Protein AF-A0A139CH80-F1 (afdb_monomer_lite)

pLDDT: mean 78.28, std 16.42, range [38.94, 92.12]

Sequence (93 aa):
MSEELEEECAVEQSLSVEKEMDVEGSHIMYRQKTDKGTRTLDYDYKRCIGCGLCVRICPTEALEAGPIHEIATGMDAPPVMLDLDKCTFCSMC

Radius of gyration: 15.89 Å; chains: 1; bounding box: 37×41×37 Å

Foldseek 3Di:
DDDDDDDDPPDDDDWPWDWDWDDDPQWIWIWIQTPVGIAIDIGRQVPDPLPCPCCVQQPQSQKDADPPVVVVVPDPDGRMDGHRVSDPSPPRD

Secondary structure (DSSP, 8-state):
-----------------EEEEEEETTEEEEEEEETTEEEEEEEETTT-----HHHHH-TT--EEE--HHHHTTT----SEEE-TTT----S--

Structure (mmCIF, N/CA/C/O backbone):
data_AF-A0A139CH80-F1
#
_entry.id   AF-A0A139CH80-F1
#
loop_
_atom_site.group_PDB
_atom_site.id
_atom_site.type_symbol
_atom_site.label_atom_id
_atom_site.label_alt_id
_atom_site.label_comp_id
_atom_site.label_asym_id
_atom_site.label_entity_id
_atom_site.label_seq_id
_atom_site.pdbx_PDB_ins_code
_atom_site.Cartn_x
_atom_site.Cartn_y
_atom_site.Cartn_z
_atom_site.occupancy
_atom_site.B_iso_or_equiv
_atom_site.auth_seq_id
_atom_site.auth_comp_id
_atom_site.auth_asym_id
_atom_site.auth_atom_id
_atom_site.pdbx_PDB_model_num
ATOM 1 N N . MET A 1 1 ? -20.334 32.625 -12.971 1.00 40.56 1 MET A N 1
ATOM 2 C CA . MET A 1 1 ? -18.886 32.575 -12.712 1.00 40.56 1 MET A CA 1
ATOM 3 C C . MET A 1 1 ? -18.747 32.311 -11.216 1.00 40.56 1 MET A C 1
ATOM 5 O O . MET A 1 1 ? -18.648 33.273 -10.467 1.00 40.56 1 MET A O 1
ATOM 9 N N . SER A 1 2 ? -18.948 31.076 -10.751 1.00 45.94 2 SER A N 1
ATOM 10 C CA . SER A 1 2 ? -18.742 29.794 -11.461 1.00 45.94 2 SER A CA 1
ATOM 11 C C . SER A 1 2 ? -17.279 29.623 -11.895 1.00 45.94 2 SER A C 1
ATOM 13 O O . SER A 1 2 ? -16.717 30.583 -12.418 1.00 45.94 2 SER A O 1
ATOM 15 N N . GLU A 1 3 ? -16.600 28.491 -11.688 1.00 52.03 3 GLU A N 1
ATOM 16 C CA . GLU A 1 3 ? -17.039 27.176 -11.184 1.00 52.03 3 GLU A CA 1
ATOM 17 C C . GLU A 1 3 ? -16.042 26.612 -10.125 1.00 52.03 3 GLU A C 1
ATOM 19 O O . GLU A 1 3 ? -14.865 26.489 -10.443 1.00 52.03 3 GLU A O 1
ATOM 24 N N . GLU A 1 4 ? -16.385 26.161 -8.904 1.00 46.47 4 GLU A N 1
ATOM 25 C CA . GLU A 1 4 ? -17.251 26.780 -7.872 1.00 46.47 4 GLU A CA 1
ATOM 26 C C . GLU A 1 4 ? -16.646 26.538 -6.436 1.00 46.47 4 GLU A C 1
ATOM 28 O O . GLU A 1 4 ? -15.982 27.443 -5.934 1.00 46.47 4 GLU A O 1
ATOM 33 N N . LEU A 1 5 ? -16.778 25.351 -5.790 1.00 52.84 5 LEU A N 1
ATOM 34 C CA . LEU A 1 5 ? -16.086 24.918 -4.538 1.00 52.84 5 LEU A CA 1
ATOM 35 C C . LEU A 1 5 ? -15.815 23.393 -4.542 1.00 52.84 5 LEU A C 1
ATOM 37 O O . LEU A 1 5 ? -16.761 22.625 -4.684 1.00 52.84 5 LEU A O 1
ATOM 41 N N . GLU A 1 6 ? -14.577 22.945 -4.295 1.00 46.50 6 GLU A N 1
ATOM 42 C CA . GLU A 1 6 ? -14.277 21.524 -4.020 1.00 46.50 6 GLU A CA 1
ATOM 43 C C . GLU A 1 6 ? -14.307 21.243 -2.507 1.00 46.50 6 GLU A C 1
ATOM 45 O O . GLU A 1 6 ? -13.294 21.132 -1.814 1.00 46.50 6 GLU A O 1
ATOM 50 N N . GLU A 1 7 ? -15.537 21.105 -2.009 1.00 50.34 7 GLU A N 1
ATOM 51 C CA . GLU A 1 7 ? -15.882 19.982 -1.127 1.00 50.34 7 GLU A CA 1
ATOM 52 C C . GLU A 1 7 ? -15.408 18.675 -1.831 1.00 50.34 7 GLU A C 1
ATOM 54 O O . GLU A 1 7 ? -15.392 18.607 -3.054 1.00 50.34 7 GLU A O 1
ATOM 59 N N . GLU A 1 8 ? -14.930 17.619 -1.171 1.00 41.41 8 GLU A N 1
ATOM 60 C CA . GLU A 1 8 ? -15.527 16.969 -0.006 1.00 41.41 8 GLU A CA 1
ATOM 61 C C . GLU A 1 8 ? -14.464 16.427 0.975 1.00 41.41 8 GLU A C 1
ATOM 63 O O . GLU A 1 8 ? -13.664 15.546 0.655 1.00 41.41 8 GLU A O 1
ATOM 68 N N . CYS A 1 9 ? -14.503 16.887 2.231 1.00 38.94 9 CYS A N 1
ATOM 69 C CA . CYS A 1 9 ? -13.730 16.301 3.331 1.00 38.94 9 CYS A CA 1
ATOM 70 C C . CYS A 1 9 ? -14.420 15.018 3.837 1.00 38.94 9 CYS A C 1
ATOM 72 O O . CYS A 1 9 ? -15.090 15.009 4.871 1.00 38.94 9 CYS A O 1
ATOM 74 N N . ALA A 1 10 ? -14.313 13.930 3.074 1.00 45.47 10 ALA A N 1
ATOM 75 C CA . ALA A 1 10 ? -15.109 12.723 3.282 1.00 45.47 1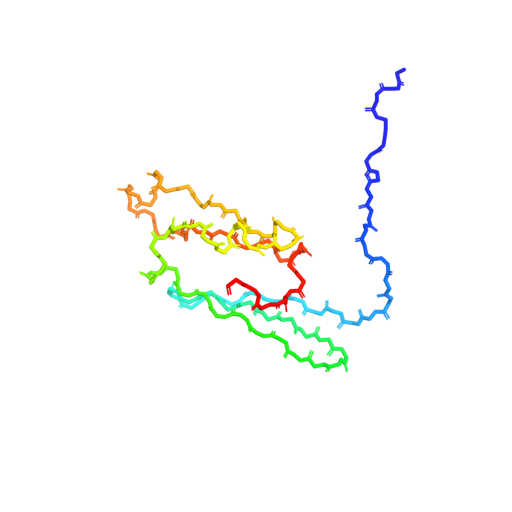0 ALA A CA 1
ATOM 76 C C . ALA A 1 10 ? -14.405 11.622 4.105 1.00 45.47 10 ALA A C 1
ATOM 78 O O . ALA A 1 10 ? -14.146 10.554 3.567 1.00 45.47 10 ALA A O 1
ATOM 79 N N . VAL A 1 11 ? -14.177 11.843 5.412 1.00 42.25 11 VAL A N 1
ATOM 80 C CA . VAL A 1 11 ? -14.466 10.854 6.489 1.00 42.25 11 VAL A CA 1
ATOM 81 C C . VAL A 1 11 ? -14.648 11.597 7.826 1.00 42.25 11 VAL A C 1
ATOM 83 O O . VAL A 1 11 ? -13.710 11.736 8.611 1.00 42.25 11 VAL A O 1
ATOM 86 N N . GLU A 1 12 ? -15.873 12.013 8.154 1.00 50.75 12 GLU A N 1
ATOM 87 C CA . GLU A 1 12 ? -16.210 12.337 9.546 1.00 50.75 12 GLU A CA 1
ATOM 88 C C . GLU A 1 12 ? -16.521 11.062 10.342 1.00 50.75 12 GLU A C 1
ATOM 90 O O . GLU A 1 12 ? -17.556 10.426 10.138 1.00 50.75 12 GLU A O 1
ATOM 95 N N . GLN A 1 13 ? -15.658 10.726 11.304 1.00 46.72 13 GLN A N 1
ATOM 96 C CA . GLN A 1 13 ? -16.054 10.178 12.609 1.00 46.72 13 GLN A CA 1
ATOM 97 C C . GLN A 1 13 ? -14.853 10.187 13.561 1.00 46.72 13 GLN A C 1
ATOM 99 O O . GLN A 1 13 ? -13.802 9.626 13.264 1.00 46.72 13 GLN A O 1
ATOM 104 N N . SER A 1 14 ? -15.015 10.837 14.713 1.00 57.56 14 SER A N 1
ATOM 105 C CA . SER A 1 14 ? -13.961 11.082 15.698 1.00 57.56 14 SER A CA 1
ATOM 106 C C . SER A 1 14 ? -13.419 9.790 16.326 1.00 57.56 14 SER A C 1
ATOM 108 O O . SER A 1 14 ? -14.001 9.224 17.252 1.00 57.56 14 SER A O 1
ATOM 110 N N . LEU A 1 15 ? -12.264 9.352 15.825 1.00 62.00 15 LEU A N 1
ATOM 111 C CA . LEU A 1 15 ? -11.455 8.243 16.329 1.00 62.00 15 LEU A CA 1
ATOM 112 C C . LEU A 1 15 ? -9.977 8.574 16.063 1.00 62.00 15 LEU A C 1
ATOM 114 O O . LEU A 1 15 ? -9.672 9.196 15.043 1.00 62.00 15 LEU A O 1
ATOM 118 N N . SER A 1 16 ? -9.056 8.189 16.949 1.00 74.81 16 SER A N 1
ATOM 119 C CA . SER A 1 16 ? -7.646 8.593 16.835 1.00 74.81 16 SER A CA 1
ATOM 120 C C . SER A 1 16 ? -6.922 7.691 15.831 1.00 74.81 16 SER A C 1
ATOM 122 O O . SER A 1 16 ? -6.330 6.678 16.200 1.00 74.81 16 SER A O 1
ATOM 124 N N . VAL A 1 17 ? -7.029 8.018 14.540 1.00 83.25 17 VAL A N 1
ATOM 125 C CA . VAL A 1 17 ? -6.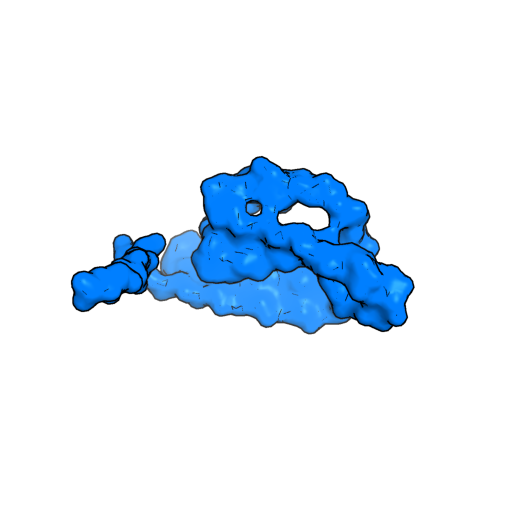404 7.248 13.455 1.00 83.25 17 VAL A CA 1
ATOM 126 C C . VAL A 1 17 ? -5.037 7.838 13.118 1.00 83.25 17 VAL A C 1
ATOM 128 O O . VAL A 1 17 ? -4.937 8.796 12.357 1.00 83.25 17 VAL A O 1
ATOM 131 N N . GLU A 1 18 ? -3.975 7.241 13.652 1.00 89.12 18 GLU A N 1
ATOM 132 C CA . GLU A 1 18 ? -2.600 7.589 13.282 1.00 89.12 18 GLU A CA 1
ATOM 133 C C . GLU A 1 18 ? -2.157 6.699 12.113 1.00 89.12 18 GLU A C 1
ATOM 135 O O . GLU A 1 18 ? -2.194 5.469 12.216 1.00 89.12 18 GLU A O 1
ATOM 140 N N . LYS A 1 19 ? -1.736 7.305 10.998 1.00 88.56 19 LYS A N 1
ATOM 141 C CA . LYS A 1 19 ? -1.121 6.607 9.859 1.00 88.56 19 LYS A CA 1
ATOM 142 C C . LYS A 1 19 ? 0.353 7.007 9.768 1.00 88.56 19 LYS A C 1
ATOM 144 O O . LYS A 1 19 ? 0.670 8.191 9.815 1.00 88.56 19 LYS A O 1
ATOM 149 N N . GLU A 1 20 ? 1.241 6.030 9.637 1.00 91.00 20 GLU A N 1
ATOM 150 C CA . GLU A 1 20 ? 2.692 6.226 9.524 1.00 91.00 20 GLU A CA 1
ATOM 151 C C . GLU A 1 20 ? 3.273 5.344 8.401 1.00 91.00 20 GLU A C 1
ATOM 153 O O . GLU A 1 20 ? 2.704 4.303 8.051 1.00 91.00 20 GLU A O 1
ATOM 158 N N . MET A 1 21 ? 4.388 5.789 7.818 1.00 90.31 21 MET A N 1
ATOM 159 C CA . MET A 1 21 ? 5.098 5.135 6.715 1.00 90.31 21 MET A CA 1
ATOM 160 C C . MET A 1 21 ? 6.588 5.083 7.051 1.00 90.31 21 MET A C 1
ATOM 162 O O . MET A 1 21 ? 7.250 6.118 7.097 1.00 90.31 21 MET A O 1
ATOM 166 N N . ASP A 1 22 ? 7.102 3.877 7.259 1.00 91.12 22 ASP A N 1
ATOM 167 C CA . ASP A 1 22 ? 8.514 3.600 7.508 1.00 91.12 22 ASP A CA 1
ATOM 168 C C . ASP A 1 22 ? 9.127 3.007 6.218 1.00 91.12 22 ASP A C 1
ATOM 170 O O . ASP A 1 22 ? 8.533 2.117 5.606 1.00 91.12 22 ASP A O 1
ATOM 174 N N . VAL A 1 23 ? 10.298 3.480 5.770 1.00 88.81 23 VAL A N 1
ATOM 175 C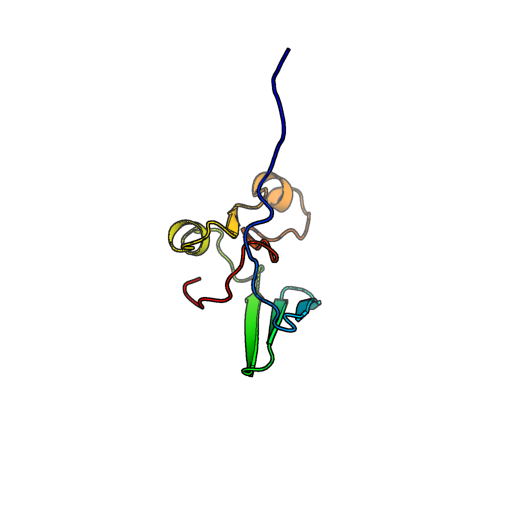 CA . VAL A 1 23 ? 10.984 2.957 4.566 1.00 88.81 23 VAL A CA 1
ATOM 176 C C . VAL A 1 23 ? 12.354 2.398 4.943 1.00 88.81 23 VAL A C 1
ATOM 178 O O . VAL A 1 23 ? 13.264 3.146 5.295 1.00 88.81 23 VAL A O 1
ATOM 181 N N . GLU A 1 24 ? 12.516 1.082 4.818 1.00 89.81 24 GLU A N 1
ATOM 182 C CA . GLU A 1 24 ? 13.740 0.346 5.144 1.00 89.81 24 GLU A CA 1
ATOM 183 C C . GLU A 1 24 ? 14.285 -0.377 3.901 1.00 89.81 24 GLU A C 1
ATOM 185 O O . GLU A 1 24 ? 13.981 -1.537 3.613 1.00 89.81 24 GLU A O 1
ATOM 190 N N . GLY A 1 25 ? 15.117 0.327 3.130 1.00 87.06 25 GLY A N 1
ATOM 191 C CA . GLY A 1 25 ? 15.759 -0.222 1.934 1.00 87.06 25 GLY A CA 1
ATOM 192 C C . GLY A 1 25 ? 14.754 -0.511 0.817 1.00 87.06 25 GLY A C 1
ATOM 193 O O . GLY A 1 25 ? 14.407 0.398 0.064 1.00 87.06 25 GLY A O 1
ATOM 194 N N . SER A 1 26 ? 14.327 -1.773 0.681 1.00 86.00 26 SER A N 1
ATOM 195 C CA . SER A 1 26 ? 13.266 -2.176 -0.257 1.00 86.00 26 SER A CA 1
ATOM 196 C C . SER A 1 26 ? 11.893 -2.383 0.374 1.00 86.00 26 SER A C 1
ATOM 198 O O . SER A 1 26 ? 10.907 -2.466 -0.356 1.00 86.00 26 SER A O 1
ATOM 200 N N . HIS A 1 27 ? 11.821 -2.448 1.703 1.00 90.75 27 HIS A N 1
ATOM 201 C CA . HIS A 1 27 ? 10.571 -2.609 2.430 1.00 90.75 27 HIS A CA 1
ATOM 202 C C . HIS A 1 27 ? 9.958 -1.246 2.739 1.00 90.75 27 HIS A C 1
ATOM 204 O O . HIS A 1 27 ? 10.606 -0.369 3.312 1.00 90.75 27 HIS A O 1
ATOM 210 N N . ILE A 1 28 ? 8.694 -1.084 2.368 1.00 91.19 28 ILE A N 1
ATOM 211 C CA . ILE A 1 28 ? 7.864 0.060 2.723 1.00 91.19 28 ILE A CA 1
ATOM 212 C C . ILE A 1 28 ? 6.778 -0.455 3.663 1.00 91.19 28 ILE A C 1
ATOM 214 O O . ILE A 1 28 ? 5.913 -1.241 3.279 1.00 91.19 28 ILE A O 1
ATOM 218 N N . MET A 1 29 ? 6.854 -0.019 4.912 1.00 92.00 29 MET A N 1
ATOM 219 C CA . MET A 1 29 ? 5.989 -0.431 6.005 1.00 92.00 29 MET A CA 1
ATOM 220 C C . MET A 1 29 ? 4.959 0.660 6.275 1.00 92.00 29 MET A C 1
ATOM 222 O O . MET A 1 29 ? 5.278 1.710 6.829 1.00 92.00 29 MET A O 1
ATOM 226 N N . TYR A 1 30 ? 3.704 0.401 5.924 1.00 91.44 30 TYR A N 1
ATOM 227 C CA . TYR A 1 30 ? 2.588 1.281 6.257 1.00 91.44 30 TYR A CA 1
ATOM 228 C C . TYR A 1 30 ? 1.905 0.770 7.522 1.00 91.44 30 TYR A C 1
ATOM 230 O O . TYR A 1 30 ? 1.519 -0.402 7.588 1.00 91.44 30 TYR A O 1
ATOM 238 N N . ARG A 1 31 ? 1.707 1.628 8.523 1.00 91.44 31 ARG A N 1
ATOM 239 C CA . ARG A 1 31 ? 1.049 1.257 9.782 1.00 91.44 31 ARG A CA 1
ATOM 240 C C . ARG A 1 31 ? -0.099 2.213 10.087 1.00 91.44 31 ARG A C 1
ATOM 242 O O . ARG A 1 31 ? 0.044 3.426 10.001 1.00 91.44 31 ARG A O 1
ATOM 249 N N . GLN A 1 32 ? -1.250 1.648 10.437 1.00 91.75 32 GLN A N 1
ATOM 250 C CA . GLN A 1 32 ? -2.427 2.370 10.909 1.00 91.75 32 GLN A CA 1
ATOM 251 C C . GLN A 1 32 ? -2.698 1.952 12.349 1.00 91.75 32 GLN A C 1
ATOM 253 O O . GLN A 1 32 ? -3.031 0.792 12.608 1.00 91.75 32 GLN A O 1
ATOM 258 N N . LYS A 1 33 ? -2.584 2.885 13.290 1.00 90.81 33 LYS A N 1
ATOM 25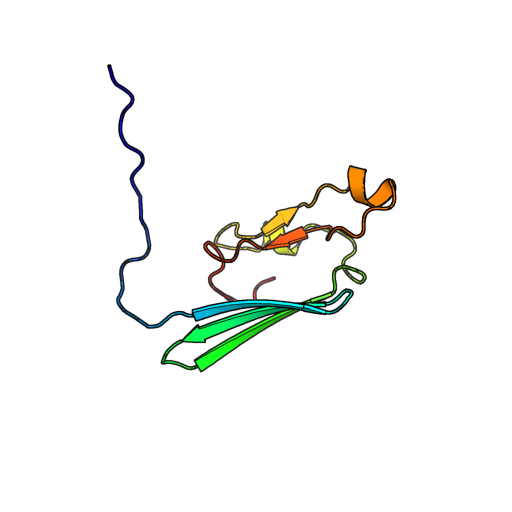9 C CA . LYS A 1 33 ? -3.042 2.710 14.671 1.00 90.81 33 LYS A CA 1
ATOM 260 C C . LYS A 1 33 ? -4.447 3.293 14.793 1.00 90.81 33 LYS A C 1
ATOM 262 O O . LYS A 1 33 ? -4.753 4.338 14.228 1.00 90.81 33 LYS A O 1
ATOM 267 N N . THR A 1 34 ? -5.305 2.584 15.512 1.00 87.75 34 THR A N 1
ATOM 268 C CA . THR A 1 34 ? -6.655 3.019 15.880 1.00 87.75 34 THR A CA 1
ATOM 269 C C . THR A 1 34 ? -6.929 2.574 17.312 1.00 87.75 34 THR A C 1
ATOM 271 O O . THR A 1 34 ? -6.332 1.597 17.773 1.00 87.75 34 THR A O 1
ATOM 274 N N . ASP A 1 35 ? -7.909 3.179 17.981 1.00 85.62 35 ASP A N 1
ATOM 275 C CA . ASP A 1 35 ? -8.367 2.752 19.314 1.00 85.62 35 ASP A CA 1
ATOM 276 C C . ASP A 1 35 ? -8.820 1.271 19.380 1.00 85.62 35 ASP A C 1
ATOM 278 O O . ASP A 1 35 ? -8.934 0.696 20.461 1.00 85.62 35 ASP A O 1
ATOM 282 N N . LYS A 1 36 ? -9.080 0.631 18.228 1.00 83.19 36 LYS A N 1
ATOM 283 C CA . LYS A 1 36 ? -9.493 -0.782 18.113 1.00 83.19 36 LYS A CA 1
ATOM 284 C C . LYS A 1 36 ? -8.346 -1.741 17.772 1.00 83.19 36 LYS A C 1
ATOM 286 O O . LYS A 1 36 ? -8.579 -2.947 17.694 1.00 83.19 36 LYS A O 1
ATOM 291 N N . GLY A 1 37 ? -7.133 -1.234 17.555 1.00 86.31 37 GLY A N 1
ATOM 292 C CA . GLY A 1 37 ? -5.952 -2.025 17.214 1.00 86.31 37 GLY A CA 1
ATOM 293 C C . GLY A 1 37 ? -5.119 -1.432 16.077 1.00 86.31 37 GLY A C 1
ATOM 294 O O . GLY A 1 37 ? -5.460 -0.408 15.482 1.00 86.31 37 GLY A O 1
ATOM 295 N N . THR A 1 38 ? -4.015 -2.112 15.777 1.00 88.94 38 THR A N 1
ATOM 296 C CA . THR A 1 38 ? -3.018 -1.695 14.785 1.00 88.94 38 THR A CA 1
ATOM 297 C C . THR A 1 38 ? -3.057 -2.607 13.562 1.00 88.94 38 THR A C 1
ATOM 299 O O . THR A 1 38 ? -3.062 -3.830 13.700 1.00 88.94 38 THR A O 1
ATOM 302 N N . ARG A 1 39 ? -3.050 -2.019 12.364 1.00 90.12 39 ARG A N 1
ATOM 303 C CA . ARG A 1 39 ? -2.855 -2.716 11.086 1.00 90.12 39 ARG A CA 1
ATOM 304 C C . ARG A 1 39 ? -1.498 -2.339 10.506 1.00 90.12 39 ARG A C 1
ATOM 306 O O . ARG A 1 39 ? -1.091 -1.185 10.596 1.00 90.12 39 ARG A O 1
ATOM 313 N N . THR A 1 40 ? -0.823 -3.302 9.894 1.00 90.75 40 THR A N 1
ATOM 314 C CA . THR A 1 40 ? 0.453 -3.117 9.188 1.00 90.75 40 THR A CA 1
ATOM 315 C C . THR A 1 40 ? 0.377 -3.759 7.815 1.00 90.75 40 THR A C 1
ATOM 317 O O . THR A 1 40 ? -0.138 -4.869 7.685 1.00 90.75 40 THR A O 1
ATOM 320 N N . LEU A 1 41 ? 0.917 -3.069 6.817 1.00 90.75 41 LEU A N 1
ATOM 321 C CA . LEU A 1 41 ? 1.103 -3.544 5.454 1.00 90.75 41 LEU A CA 1
ATOM 322 C C . LEU A 1 41 ? 2.594 -3.435 5.123 1.00 90.75 41 LEU A C 1
ATOM 324 O O . LEU A 1 41 ? 3.152 -2.342 5.174 1.00 90.75 41 LEU A O 1
ATOM 328 N N . ASP A 1 42 ? 3.214 -4.569 4.811 1.00 92.00 42 ASP A N 1
ATOM 329 C CA . ASP A 1 42 ? 4.616 -4.669 4.405 1.00 92.00 42 ASP A CA 1
ATOM 330 C C . ASP A 1 42 ? 4.688 -4.813 2.880 1.00 92.00 42 ASP A C 1
ATOM 332 O O . ASP A 1 42 ? 4.152 -5.773 2.316 1.00 92.00 42 ASP A O 1
ATOM 336 N N . TYR A 1 43 ? 5.318 -3.848 2.212 1.00 90.94 43 TYR A N 1
ATOM 337 C CA . TYR A 1 43 ? 5.463 -3.809 0.763 1.00 90.94 43 TYR A CA 1
ATOM 338 C C . TYR A 1 43 ? 6.941 -3.796 0.352 1.00 90.94 43 TYR A C 1
ATOM 340 O O . TYR A 1 43 ? 7.596 -2.756 0.358 1.00 90.94 43 TYR A O 1
ATOM 348 N N . ASP A 1 44 ? 7.461 -4.955 -0.061 1.00 91.19 44 ASP A N 1
ATOM 349 C CA . ASP A 1 44 ? 8.787 -5.061 -0.680 1.00 91.19 44 ASP A CA 1
ATOM 350 C C . ASP A 1 44 ? 8.714 -4.734 -2.179 1.00 91.19 44 ASP A C 1
ATOM 352 O O . ASP A 1 44 ? 8.337 -5.573 -3.013 1.00 91.19 44 ASP A O 1
ATOM 356 N N . TYR A 1 45 ? 9.103 -3.511 -2.541 1.00 87.25 45 TYR A N 1
ATOM 357 C CA . TYR A 1 45 ? 9.031 -3.056 -3.927 1.00 87.25 45 TYR A CA 1
ATOM 358 C C . TYR A 1 45 ? 10.051 -3.743 -4.847 1.00 87.25 45 TYR A C 1
ATOM 360 O O . TYR A 1 45 ? 9.818 -3.787 -6.055 1.00 87.25 45 TYR A O 1
ATOM 368 N N . LYS A 1 46 ? 11.127 -4.353 -4.316 1.00 86.06 46 LYS A N 1
ATOM 369 C CA . LYS A 1 46 ? 12.098 -5.123 -5.128 1.00 86.06 46 LYS A CA 1
ATOM 370 C C . LYS A 1 46 ? 11.598 -6.523 -5.480 1.00 86.06 46 LYS A C 1
ATOM 372 O O . LYS A 1 46 ? 12.056 -7.104 -6.462 1.00 86.06 46 LYS A O 1
ATOM 377 N N . ARG A 1 47 ? 10.628 -7.054 -4.729 1.00 87.94 47 ARG A N 1
ATOM 378 C CA . ARG A 1 47 ? 9.894 -8.285 -5.081 1.00 87.94 47 ARG A CA 1
ATOM 379 C C . ARG A 1 47 ? 8.650 -8.019 -5.927 1.00 87.94 47 ARG A C 1
ATOM 381 O O . ARG A 1 47 ? 8.092 -8.957 -6.499 1.00 87.94 47 ARG A O 1
ATOM 388 N N . CYS A 1 48 ? 8.206 -6.768 -6.023 1.00 87.75 48 CYS A N 1
ATOM 389 C CA . CYS A 1 48 ? 7.054 -6.397 -6.830 1.00 87.75 48 CYS A CA 1
ATOM 390 C C . CYS A 1 48 ? 7.395 -6.417 -8.329 1.00 87.75 48 CYS A C 1
ATOM 392 O O . CYS A 1 48 ? 8.182 -5.614 -8.816 1.00 87.75 48 CYS A O 1
ATOM 394 N N . ILE A 1 49 ? 6.740 -7.296 -9.090 1.00 86.44 49 ILE A N 1
ATOM 395 C CA . ILE A 1 49 ? 6.914 -7.402 -10.551 1.00 86.44 49 ILE A CA 1
ATOM 396 C C . ILE A 1 49 ? 6.076 -6.388 -11.357 1.00 86.44 49 ILE A C 1
ATOM 398 O O . ILE A 1 49 ? 5.933 -6.540 -12.567 1.00 86.44 49 ILE A O 1
ATOM 402 N N . GLY A 1 50 ? 5.443 -5.406 -10.702 1.00 86.31 50 GLY A N 1
ATOM 403 C CA . GLY A 1 50 ? 4.610 -4.396 -11.371 1.00 86.31 50 GLY A CA 1
ATOM 404 C C . GLY A 1 50 ? 3.352 -4.943 -12.068 1.00 86.31 50 GLY A C 1
ATOM 405 O O . GLY A 1 50 ? 2.877 -4.350 -13.029 1.00 86.31 50 GLY A O 1
ATOM 406 N N . CYS A 1 51 ? 2.785 -6.071 -11.616 1.00 89.31 51 CYS A N 1
ATOM 407 C CA . CYS A 1 51 ? 1.634 -6.708 -12.281 1.00 89.31 51 CYS A CA 1
ATOM 408 C C . CYS A 1 51 ? 0.319 -5.899 -12.218 1.00 89.31 51 CYS A C 1
ATOM 410 O O . CYS A 1 51 ? -0.630 -6.205 -12.947 1.00 89.31 51 CYS A O 1
ATOM 412 N N . GLY A 1 52 ? 0.233 -4.904 -11.327 1.00 87.25 52 GLY A N 1
ATOM 413 C CA . GLY A 1 52 ? -0.947 -4.055 -11.146 1.00 87.25 52 GLY A CA 1
ATOM 414 C C . GLY A 1 52 ? -2.187 -4.780 -10.605 1.00 87.25 52 GLY A C 1
ATOM 415 O O . GLY A 1 52 ? -3.295 -4.275 -10.767 1.00 87.25 52 GLY A O 1
ATOM 416 N N . LEU A 1 53 ? -2.046 -5.965 -9.995 1.00 89.88 53 LEU A N 1
ATOM 417 C CA . LEU A 1 53 ? -3.181 -6.681 -9.394 1.00 89.88 53 LEU A CA 1
ATOM 418 C C . LEU A 1 53 ? -3.727 -5.938 -8.165 1.00 89.88 53 LEU A C 1
ATOM 420 O O . LEU A 1 53 ? -4.935 -5.752 -8.055 1.00 89.88 53 LEU A O 1
ATOM 424 N N . CYS A 1 54 ? -2.830 -5.469 -7.295 1.00 91.00 54 CYS A N 1
ATOM 425 C CA . CYS A 1 54 ? -3.145 -4.692 -6.096 1.00 91.00 54 CYS A CA 1
ATOM 426 C C . CYS A 1 54 ? -3.906 -3.389 -6.417 1.00 91.00 54 CYS A C 1
ATOM 428 O O . CYS A 1 54 ? -4.852 -3.051 -5.714 1.00 91.00 54 CYS A O 1
ATOM 430 N N . VAL A 1 55 ? -3.567 -2.718 -7.527 1.00 90.12 55 VAL A N 1
ATOM 431 C CA . VAL A 1 55 ? -4.301 -1.556 -8.065 1.00 90.12 55 VAL A CA 1
ATOM 432 C C . VAL A 1 55 ? -5.747 -1.936 -8.404 1.00 90.12 55 VAL A C 1
ATOM 434 O O . VAL A 1 55 ? -6.682 -1.307 -7.925 1.00 90.12 55 VAL A O 1
ATOM 437 N N . ARG A 1 56 ? -5.953 -3.014 -9.177 1.00 88.69 56 ARG A N 1
ATOM 438 C CA . ARG A 1 56 ? -7.291 -3.427 -9.656 1.00 88.69 56 ARG A CA 1
ATOM 439 C C . ARG A 1 56 ? -8.220 -3.979 -8.576 1.00 88.69 56 ARG A C 1
ATOM 441 O O . ARG A 1 56 ? -9.429 -3.988 -8.783 1.00 88.69 56 ARG A O 1
ATOM 448 N N . ILE A 1 57 ? -7.673 -4.518 -7.488 1.00 92.12 57 ILE A N 1
ATOM 449 C CA . ILE A 1 57 ? -8.456 -5.087 -6.380 1.00 92.12 57 ILE A CA 1
ATOM 450 C C . ILE A 1 57 ? -8.714 -4.070 -5.257 1.00 92.12 57 ILE A C 1
ATOM 452 O O . ILE A 1 57 ? -9.495 -4.353 -4.352 1.00 92.12 57 ILE A O 1
ATOM 456 N N . CYS A 1 58 ? -8.072 -2.896 -5.292 1.00 90.94 58 CYS A N 1
ATOM 457 C CA . CYS A 1 58 ? -8.229 -1.881 -4.258 1.00 90.94 58 CYS A CA 1
ATOM 458 C C . CYS A 1 58 ? -9.639 -1.258 -4.315 1.00 90.94 58 CYS A C 1
ATOM 460 O O . CYS A 1 58 ? -9.950 -0.568 -5.284 1.00 90.94 58 CYS A O 1
ATOM 462 N N . PRO A 1 59 ? -10.493 -1.432 -3.288 1.00 87.12 59 PRO A N 1
ATOM 463 C CA . PRO A 1 59 ? -11.874 -0.942 -3.325 1.00 87.12 59 PRO A CA 1
ATOM 464 C C . PRO A 1 59 ? -11.991 0.582 -3.173 1.00 87.12 59 PRO A C 1
ATOM 466 O O . PRO A 1 59 ? -13.070 1.123 -3.384 1.00 87.12 59 PRO A O 1
ATOM 469 N N . THR A 1 60 ? -10.912 1.260 -2.768 1.00 88.94 60 THR A N 1
ATOM 470 C CA . THR A 1 60 ? -10.839 2.724 -2.618 1.00 88.94 60 THR A CA 1
ATOM 471 C C . THR A 1 60 ? -9.804 3.362 -3.543 1.00 88.94 60 THR A C 1
ATOM 473 O O . THR A 1 60 ? -9.421 4.506 -3.319 1.00 88.94 60 THR A O 1
ATOM 476 N N . GLU A 1 61 ? -9.314 2.613 -4.543 1.00 89.25 61 GLU A N 1
ATOM 477 C CA . GLU A 1 61 ? -8.367 3.089 -5.569 1.00 89.25 61 GLU A CA 1
ATOM 478 C C . GLU A 1 61 ? -7.123 3.796 -4.978 1.00 89.25 61 GLU A C 1
ATOM 480 O O . GLU A 1 61 ? -6.514 4.676 -5.576 1.00 89.25 61 GLU A O 1
ATOM 485 N N . ALA A 1 62 ? -6.713 3.368 -3.779 1.00 91.00 62 ALA A N 1
ATOM 486 C CA . ALA A 1 62 ? -5.607 3.925 -2.999 1.00 91.00 62 ALA A CA 1
ATOM 487 C C . ALA A 1 62 ? -4.214 3.465 -3.471 1.00 91.00 62 ALA A C 1
ATOM 489 O O . ALA A 1 62 ? -3.247 3.546 -2.716 1.00 91.00 62 ALA A O 1
ATOM 490 N N . LEU A 1 63 ? -4.115 2.897 -4.672 1.00 90.62 63 LEU A N 1
ATOM 491 C CA . LEU A 1 63 ? -2.906 2.294 -5.223 1.00 90.62 63 LEU A CA 1
ATOM 492 C C . LEU A 1 63 ? -2.778 2.695 -6.688 1.00 90.62 63 LEU A C 1
ATOM 494 O O . LEU A 1 63 ? -3.661 2.389 -7.485 1.00 90.62 63 LEU A O 1
ATOM 498 N N . GLU A 1 64 ? -1.657 3.308 -7.052 1.00 88.00 64 GLU A N 1
ATOM 499 C CA . GLU A 1 64 ? -1.376 3.767 -8.415 1.00 88.00 64 GLU A CA 1
ATOM 500 C C . GLU A 1 64 ? -0.107 3.107 -8.961 1.00 88.00 64 GLU A C 1
ATOM 502 O O . GLU A 1 64 ? 0.834 2.816 -8.222 1.00 88.00 64 GLU A O 1
ATOM 507 N N . ALA A 1 65 ? -0.061 2.849 -10.270 1.00 84.69 65 ALA A N 1
ATOM 508 C CA . ALA A 1 65 ? 1.140 2.315 -10.907 1.00 84.69 65 ALA A CA 1
ATOM 509 C C . ALA A 1 65 ? 2.246 3.384 -10.928 1.00 84.69 65 ALA A C 1
ATOM 511 O O . ALA A 1 65 ? 2.041 4.484 -11.438 1.00 84.69 65 ALA A O 1
ATOM 512 N N . GLY A 1 66 ? 3.422 3.050 -10.394 1.00 75.25 66 GLY A N 1
ATOM 513 C CA . GLY A 1 66 ? 4.581 3.942 -10.394 1.00 75.25 66 GLY A CA 1
ATOM 514 C C . GLY A 1 66 ? 5.156 4.157 -11.804 1.00 75.25 66 GLY A C 1
ATOM 515 O O . GLY A 1 66 ? 4.857 3.386 -12.724 1.00 75.25 66 GLY A O 1
ATOM 516 N N . PRO A 1 67 ? 6.010 5.177 -12.008 1.00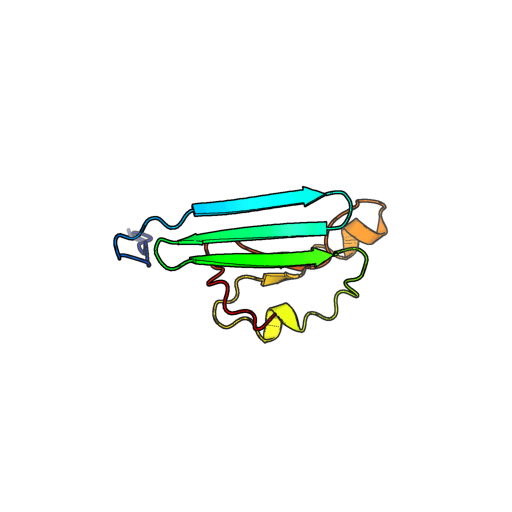 67.00 67 PRO A N 1
ATOM 517 C CA . PRO A 1 67 ? 6.596 5.488 -13.309 1.00 67.00 67 PRO A CA 1
ATOM 518 C C . PRO A 1 67 ? 7.659 4.450 -13.715 1.00 67.00 67 PRO A C 1
ATOM 520 O O . PRO A 1 67 ? 8.862 4.678 -13.606 1.00 67.00 67 PRO A O 1
ATOM 523 N N . ILE A 1 68 ? 7.215 3.307 -14.254 1.00 63.31 68 ILE A N 1
ATOM 524 C CA . ILE A 1 68 ? 8.067 2.186 -14.717 1.00 63.31 68 ILE A CA 1
ATOM 525 C C . ILE A 1 68 ? 9.200 2.661 -15.651 1.00 63.31 68 ILE A C 1
ATOM 527 O O . ILE A 1 68 ? 10.286 2.081 -15.668 1.00 63.31 68 ILE A O 1
ATOM 531 N N . HIS A 1 69 ? 8.963 3.735 -16.410 1.00 54.16 69 HIS A N 1
ATOM 532 C CA . HIS A 1 69 ? 9.937 4.321 -17.329 1.00 54.16 69 HIS A CA 1
ATOM 533 C C . HIS A 1 69 ? 11.175 4.907 -16.625 1.00 54.16 69 HIS A C 1
ATOM 535 O O . HIS A 1 69 ? 12.270 4.828 -17.176 1.00 54.16 69 HIS A O 1
ATOM 541 N N . GLU A 1 70 ? 11.035 5.438 -15.407 1.00 54.75 70 GLU A N 1
ATOM 542 C CA . GLU A 1 70 ? 12.145 6.039 -14.650 1.00 54.75 70 GLU A CA 1
ATOM 543 C C . GLU A 1 70 ? 12.944 4.984 -13.871 1.00 54.75 70 GLU A C 1
ATOM 545 O O . GLU A 1 70 ? 14.173 5.067 -13.806 1.00 54.75 70 GLU A O 1
ATOM 550 N N . ILE A 1 71 ? 12.287 3.913 -13.404 1.00 57.38 71 ILE A N 1
ATOM 551 C CA . ILE A 1 71 ? 12.950 2.752 -12.775 1.00 57.38 71 ILE A CA 1
ATOM 552 C C . ILE A 1 71 ? 14.005 2.156 -13.727 1.00 57.38 71 ILE A C 1
ATOM 554 O O . ILE A 1 71 ? 15.121 1.829 -13.325 1.00 57.38 71 ILE A O 1
ATOM 558 N N . ALA A 1 72 ? 13.691 2.095 -15.027 1.00 55.38 72 ALA A N 1
ATOM 559 C CA . ALA A 1 72 ? 14.604 1.616 -16.065 1.00 55.38 72 ALA A CA 1
ATOM 560 C C . ALA A 1 72 ? 15.842 2.515 -16.285 1.00 55.38 72 ALA A C 1
ATOM 562 O O . ALA A 1 72 ? 16.813 2.069 -16.897 1.00 55.38 72 ALA A O 1
ATOM 563 N N . THR A 1 73 ? 15.832 3.759 -15.789 1.00 58.16 73 THR A N 1
ATOM 564 C CA . THR A 1 73 ? 16.961 4.706 -15.894 1.00 58.16 73 THR A CA 1
ATOM 565 C C . THR A 1 73 ? 17.904 4.692 -14.685 1.00 58.16 73 THR A C 1
ATOM 567 O O . THR A 1 73 ? 18.910 5.399 -14.692 1.00 58.16 73 THR A O 1
ATOM 570 N N . GLY A 1 74 ? 17.632 3.849 -13.679 1.00 59.56 74 GLY A N 1
ATOM 571 C CA . GLY A 1 74 ? 18.488 3.675 -12.499 1.00 59.56 74 GLY A CA 1
ATOM 572 C C . GLY A 1 74 ? 18.023 4.416 -11.242 1.00 59.56 74 GLY A C 1
ATOM 573 O O . GLY A 1 74 ? 18.824 4.616 -10.333 1.00 59.56 74 GLY A O 1
ATOM 574 N N . MET A 1 75 ? 16.752 4.822 -11.176 1.00 59.78 75 MET A N 1
ATOM 575 C CA . MET A 1 75 ? 16.132 5.331 -9.950 1.00 59.78 75 MET A CA 1
ATOM 576 C C . MET A 1 75 ? 15.494 4.179 -9.154 1.00 59.78 75 MET A C 1
ATOM 578 O O . MET A 1 75 ? 14.639 3.468 -9.681 1.00 59.78 75 MET A O 1
ATOM 582 N N . ASP A 1 76 ? 15.874 4.004 -7.881 1.00 66.62 76 ASP A N 1
ATOM 583 C CA . ASP A 1 76 ? 15.182 3.110 -6.935 1.00 66.62 76 ASP A CA 1
ATOM 584 C C . ASP A 1 76 ? 13.800 3.705 -6.583 1.00 66.62 76 ASP A C 1
ATOM 586 O O . ASP A 1 76 ? 13.628 4.366 -5.559 1.00 66.62 76 ASP A O 1
ATOM 590 N N . ALA A 1 77 ? 12.812 3.488 -7.455 1.00 72.62 77 ALA A N 1
ATOM 591 C CA . ALA A 1 77 ? 11.417 3.874 -7.252 1.00 72.62 77 ALA A CA 1
ATOM 592 C C . ALA A 1 77 ? 10.497 2.634 -7.252 1.00 72.62 77 ALA A C 1
ATOM 594 O O . ALA A 1 77 ? 10.735 1.690 -8.014 1.00 72.62 77 ALA A O 1
ATOM 595 N N . PRO A 1 78 ? 9.443 2.601 -6.415 1.00 79.06 78 PRO A N 1
ATOM 596 C CA . PRO A 1 78 ? 8.535 1.465 -6.355 1.00 79.06 78 PRO A CA 1
ATOM 597 C C . PRO A 1 78 ? 7.619 1.406 -7.596 1.00 79.06 78 PRO A C 1
ATOM 599 O O . PRO A 1 78 ? 7.118 2.439 -8.044 1.00 79.06 78 PRO A O 1
ATOM 602 N N . PRO A 1 79 ? 7.331 0.212 -8.153 1.00 84.44 79 PRO A N 1
ATOM 603 C CA . PRO A 1 79 ? 6.468 0.068 -9.329 1.00 84.44 79 PRO A CA 1
ATOM 604 C C . PRO A 1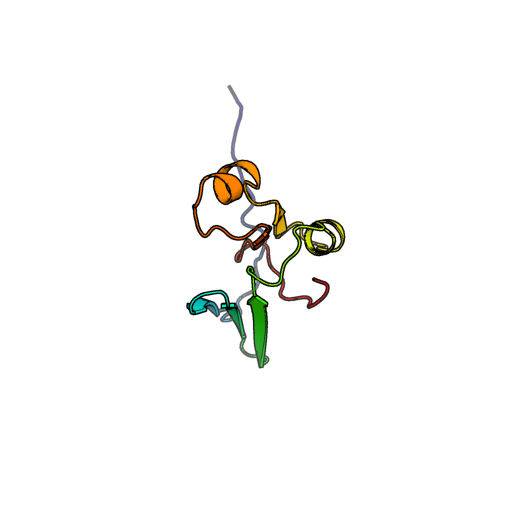 79 ? 4.974 0.267 -9.023 1.00 84.44 79 PRO A C 1
ATOM 606 O O . PRO A 1 79 ? 4.162 0.292 -9.947 1.00 84.44 79 PRO A O 1
ATOM 609 N N . VAL A 1 80 ? 4.595 0.396 -7.748 1.00 88.69 80 VAL A N 1
ATOM 610 C CA . VAL A 1 80 ? 3.254 0.777 -7.287 1.00 88.69 80 VAL A CA 1
ATOM 611 C C . VAL A 1 80 ? 3.416 1.710 -6.086 1.00 88.69 80 VAL A C 1
ATOM 613 O O . VAL A 1 80 ? 4.239 1.440 -5.213 1.00 88.69 80 VAL A O 1
ATOM 616 N N . MET A 1 81 ? 2.644 2.792 -6.032 1.00 86.81 81 MET A N 1
ATOM 617 C CA . MET A 1 81 ? 2.593 3.717 -4.897 1.00 86.81 81 MET A CA 1
ATOM 618 C C . MET A 1 81 ? 1.261 3.555 -4.162 1.00 86.81 81 MET A C 1
ATOM 620 O O . MET A 1 81 ? 0.227 3.390 -4.807 1.00 86.81 81 MET A O 1
ATOM 624 N N . LEU A 1 82 ? 1.289 3.585 -2.827 1.00 89.12 82 LEU A N 1
ATOM 625 C CA . LEU A 1 82 ? 0.095 3.530 -1.980 1.00 89.12 82 LEU A CA 1
ATOM 626 C C . LEU A 1 82 ? -0.174 4.892 -1.351 1.00 89.12 82 LEU A C 1
ATOM 628 O O . LEU A 1 82 ? 0.702 5.483 -0.721 1.00 89.12 82 LEU A O 1
ATOM 632 N N . ASP A 1 83 ? -1.416 5.330 -1.488 1.00 88.75 83 ASP A N 1
ATOM 633 C CA . ASP A 1 83 ? -1.918 6.607 -1.018 1.00 88.75 83 ASP A CA 1
ATOM 634 C C . ASP A 1 83 ? -2.526 6.431 0.382 1.00 88.75 83 ASP A C 1
ATOM 636 O O . ASP A 1 83 ? -3.573 5.795 0.567 1.00 88.75 83 ASP A O 1
ATOM 640 N N . LEU A 1 84 ? -1.815 6.913 1.405 1.00 86.50 84 LEU A N 1
ATOM 641 C CA . LEU A 1 84 ? -2.143 6.619 2.800 1.00 86.50 84 LEU A CA 1
ATOM 642 C C . LEU A 1 84 ? -3.505 7.166 3.209 1.00 86.50 84 LEU A C 1
ATOM 644 O O . LEU A 1 84 ? -4.203 6.499 3.972 1.00 86.50 84 LEU A O 1
ATOM 648 N N . ASP A 1 85 ? -3.909 8.326 2.703 1.00 85.50 85 ASP A N 1
ATOM 649 C CA . ASP A 1 85 ? -5.185 8.955 3.038 1.00 85.50 85 ASP A CA 1
ATOM 650 C C . ASP A 1 85 ? -6.368 8.114 2.541 1.00 85.50 85 ASP A C 1
ATOM 652 O O . ASP A 1 85 ? -7.229 7.732 3.343 1.00 85.50 85 ASP A O 1
ATOM 656 N N . LYS A 1 86 ? -6.323 7.684 1.272 1.00 86.44 86 LYS A N 1
ATOM 657 C CA . LYS A 1 86 ? -7.322 6.803 0.632 1.00 86.44 86 LYS A CA 1
ATOM 658 C C . LYS A 1 86 ? -7.284 5.357 1.147 1.00 86.44 86 LYS A C 1
ATOM 660 O O . LYS A 1 86 ? -8.268 4.620 1.021 1.00 86.44 86 LYS A O 1
ATOM 665 N N . CYS A 1 87 ? -6.158 4.907 1.706 1.00 88.38 87 CYS A N 1
ATOM 666 C CA . CYS A 1 87 ? -6.013 3.534 2.178 1.00 88.38 87 CYS A CA 1
ATOM 667 C C . CYS A 1 87 ? -6.846 3.272 3.446 1.00 88.38 87 CYS A C 1
ATOM 669 O O . CYS A 1 87 ? -6.636 3.865 4.512 1.00 88.38 87 CYS A O 1
ATOM 671 N N . THR A 1 88 ? -7.764 2.308 3.337 1.00 86.69 88 THR A N 1
ATOM 672 C CA . THR A 1 88 ? -8.619 1.796 4.426 1.00 86.69 88 THR A CA 1
ATOM 673 C C . THR A 1 88 ? -8.014 0.591 5.159 1.00 86.69 88 THR A C 1
ATOM 675 O O . THR A 1 88 ? -8.659 0.003 6.031 1.00 86.69 88 THR A O 1
ATOM 678 N N . PHE A 1 89 ? -6.784 0.197 4.800 1.00 85.50 89 PHE A N 1
ATOM 679 C CA . PHE A 1 89 ? -6.076 -0.975 5.328 1.00 85.50 89 PHE A CA 1
ATOM 680 C C . PHE A 1 89 ? -6.950 -2.242 5.305 1.00 85.50 89 PHE A C 1
ATOM 682 O O . PHE A 1 89 ? -7.036 -2.974 6.290 1.00 85.50 89 PHE A O 1
ATOM 689 N N . CYS A 1 90 ? -7.650 -2.483 4.192 1.00 86.50 90 CYS A N 1
ATOM 690 C CA . CYS A 1 90 ? -8.570 -3.613 4.021 1.00 86.50 90 CYS A CA 1
ATOM 691 C C . CYS A 1 90 ? -7.881 -4.974 3.788 1.00 86.50 90 CYS A C 1
ATOM 693 O O . CYS A 1 90 ? -8.567 -5.992 3.765 1.00 86.50 90 CYS A O 1
ATOM 695 N N . SER A 1 91 ? -6.553 -4.993 3.605 1.00 84.62 91 SER A N 1
ATOM 696 C CA . SER A 1 91 ? -5.739 -6.195 3.341 1.00 84.62 91 SER A CA 1
ATOM 697 C C . SER A 1 91 ? -6.166 -7.006 2.103 1.00 84.62 91 SER A C 1
ATOM 699 O O . SER A 1 91 ? -6.005 -8.222 2.074 1.00 84.62 91 SER A O 1
ATOM 701 N N . MET A 1 92 ? -6.715 -6.337 1.082 1.00 87.56 92 MET A N 1
ATOM 702 C CA . MET A 1 92 ? -7.057 -6.951 -0.214 1.00 87.56 92 MET A CA 1
ATOM 703 C C . MET A 1 92 ? -5.915 -6.913 -1.247 1.00 87.56 92 MET A C 1
ATOM 705 O O . MET A 1 92 ? -6.026 -7.572 -2.277 1.00 87.56 92 MET A O 1
ATOM 709 N N . CYS A 1 93 ? -4.869 -6.119 -0.998 1.00 84.06 93 CYS A N 1
ATOM 710 C CA . CYS A 1 93 ? -3.733 -5.883 -1.896 1.00 84.06 93 CYS A CA 1
ATOM 711 C C . CYS A 1 93 ? -2.503 -6.732 -1.553 1.00 84.06 93 CYS A C 1
ATOM 713 O O . CYS A 1 93 ? -2.379 -7.143 -0.378 1.00 84.06 93 CYS A O 1
#